Protein AF-A0A6L4AS08-F1 (afdb_monomer_lite)

Radius of gyration: 17.14 Å; chains: 1; bounding box: 38×24×62 Å

Structure (mmCIF, N/CA/C/O backbone):
data_AF-A0A6L4AS08-F1
#
_entry.id   AF-A0A6L4AS08-F1
#
loop_
_atom_site.group_PDB
_atom_site.id
_atom_site.type_symbol
_atom_site.label_atom_id
_atom_site.label_alt_id
_atom_site.label_comp_id
_atom_site.label_asym_id
_atom_site.label_entity_id
_atom_site.label_seq_id
_atom_site.pdbx_PDB_ins_code
_atom_site.Cartn_x
_atom_site.Cartn_y
_atom_site.Cartn_z
_atom_site.occupancy
_atom_site.B_iso_or_equiv
_atom_site.auth_seq_id
_atom_site.auth_comp_id
_atom_site.auth_asym_id
_atom_site.auth_atom_id
_atom_site.pdbx_PDB_model_num
ATOM 1 N N . MET A 1 1 ? -4.267 2.277 32.132 1.00 56.72 1 MET A N 1
ATOM 2 C CA . MET A 1 1 ? -4.978 2.946 31.022 1.00 56.72 1 MET A CA 1
ATOM 3 C C . MET A 1 1 ? -6.023 1.954 30.559 1.00 56.72 1 MET A C 1
ATOM 5 O O . MET A 1 1 ? -5.636 0.833 30.252 1.00 56.72 1 MET A O 1
ATOM 9 N N . GLU A 1 2 ? -7.305 2.298 30.642 1.00 62.44 2 GLU A N 1
ATOM 10 C CA . GLU A 1 2 ? -8.387 1.346 30.373 1.00 62.44 2 GLU A CA 1
ATOM 11 C C . GLU A 1 2 ? -8.346 0.876 28.904 1.00 62.44 2 GLU A C 1
ATOM 13 O O . GLU A 1 2 ? -8.101 1.698 28.013 1.00 62.44 2 GLU A O 1
ATOM 18 N N . PRO A 1 3 ? -8.608 -0.412 28.605 1.00 79.31 3 PRO A N 1
ATOM 19 C CA . PRO A 1 3 ? -8.631 -0.940 27.235 1.00 79.31 3 PRO A CA 1
ATOM 20 C C . PRO A 1 3 ? -9.537 -0.140 26.282 1.00 79.31 3 PRO A C 1
ATOM 22 O O . PRO A 1 3 ? -9.270 -0.034 25.083 1.00 79.31 3 PRO A O 1
ATOM 25 N N . PHE A 1 4 ? -10.593 0.472 26.822 1.00 80.94 4 PHE A N 1
ATOM 26 C CA . PHE A 1 4 ? -11.530 1.319 26.087 1.00 80.94 4 PHE A CA 1
ATOM 27 C C . PHE A 1 4 ? -10.892 2.609 25.551 1.00 80.94 4 PHE A C 1
ATOM 29 O O . PHE A 1 4 ? -11.116 2.959 24.390 1.00 80.94 4 PHE A O 1
ATOM 36 N N . ASP A 1 5 ? -10.035 3.270 26.335 1.00 84.38 5 ASP A N 1
ATOM 37 C CA . ASP A 1 5 ? -9.354 4.504 25.918 1.00 84.38 5 ASP A CA 1
ATOM 38 C C . ASP A 1 5 ? -8.365 4.243 24.780 1.00 84.38 5 ASP A C 1
ATOM 40 O O . ASP A 1 5 ? -8.213 5.052 23.859 1.00 84.38 5 ASP A O 1
ATOM 44 N N . GLN A 1 6 ? -7.696 3.090 24.820 1.00 83.88 6 GLN A N 1
ATOM 45 C CA . GLN A 1 6 ? -6.756 2.678 23.784 1.00 83.88 6 GLN A CA 1
ATOM 46 C C . GLN A 1 6 ? -7.481 2.344 22.475 1.00 83.88 6 GLN A C 1
ATOM 48 O O . GLN A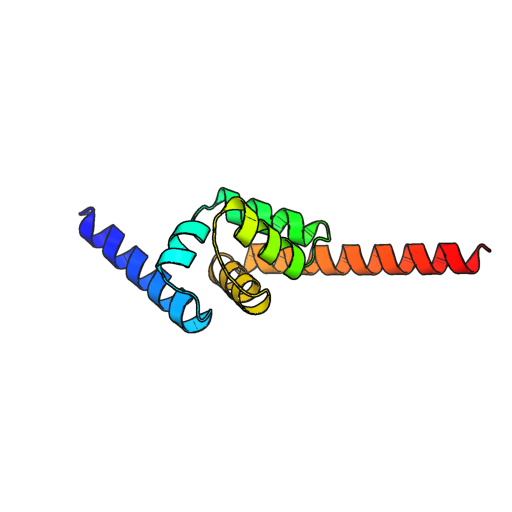 1 6 ? -7.082 2.826 21.412 1.00 83.88 6 GLN A O 1
ATOM 53 N N . ASN A 1 7 ? -8.593 1.609 22.557 1.00 85.75 7 ASN A N 1
ATOM 54 C CA . ASN A 1 7 ? -9.436 1.301 21.402 1.00 85.75 7 ASN A CA 1
ATOM 55 C C . ASN A 1 7 ? -10.032 2.567 20.769 1.00 85.75 7 ASN A C 1
ATOM 57 O O . ASN A 1 7 ? -10.091 2.680 19.543 1.00 85.75 7 ASN A O 1
ATOM 61 N N . PHE A 1 8 ? -10.433 3.550 21.580 1.00 88.75 8 PHE A N 1
ATOM 62 C CA . PHE A 1 8 ? -10.973 4.808 21.071 1.00 88.75 8 PHE A CA 1
ATOM 63 C C . PHE A 1 8 ? -9.905 5.660 20.370 1.00 88.75 8 PHE A C 1
ATOM 65 O O . PHE A 1 8 ? -10.140 6.156 19.266 1.00 88.75 8 PHE A O 1
ATOM 72 N N . LYS A 1 9 ? -8.702 5.777 20.950 1.00 88.38 9 LYS A N 1
ATOM 73 C CA . LYS A 1 9 ? -7.563 6.452 20.298 1.00 88.38 9 LYS A CA 1
ATOM 74 C C . LYS A 1 9 ? -7.204 5.797 18.969 1.00 88.38 9 LYS A C 1
ATOM 76 O O . LYS A 1 9 ? -6.995 6.492 17.976 1.00 88.38 9 LYS A O 1
ATOM 81 N N . GLU A 1 10 ? -7.180 4.471 18.931 1.00 86.31 10 GLU A N 1
ATOM 82 C CA . GLU A 1 10 ? -6.925 3.730 17.702 1.00 86.31 10 GLU A CA 1
ATOM 83 C C . GLU A 1 10 ? -8.005 3.988 16.642 1.00 86.31 10 GLU A C 1
ATOM 85 O O . GLU A 1 10 ? -7.689 4.273 15.485 1.00 86.31 10 GLU A O 1
ATOM 90 N N . TYR A 1 11 ? -9.279 3.963 17.036 1.00 89.81 11 TYR A N 1
ATOM 91 C CA . TYR A 1 11 ? -10.386 4.301 16.148 1.00 89.81 11 TYR A CA 1
ATOM 92 C C . TYR A 1 11 ? -10.242 5.708 15.554 1.00 89.81 11 TYR A C 1
ATOM 94 O O . TYR A 1 11 ? -10.454 5.879 14.354 1.00 89.81 11 TYR A O 1
ATOM 102 N N . LEU A 1 12 ? -9.842 6.710 16.343 1.00 91.25 12 LEU A N 1
ATOM 103 C CA . LEU A 1 12 ? -9.633 8.073 15.842 1.00 91.25 12 LEU A CA 1
ATOM 104 C C . LEU A 1 12 ? -8.531 8.136 14.772 1.00 91.25 12 LEU A C 1
ATOM 106 O O . LEU A 1 12 ? -8.702 8.817 13.757 1.00 91.25 12 LEU A O 1
ATOM 110 N N . ILE A 1 13 ? -7.441 7.384 14.951 1.00 89.38 13 ILE A N 1
ATOM 111 C CA . ILE A 1 13 ? -6.372 7.268 13.949 1.00 89.38 13 ILE A CA 1
ATOM 112 C C . ILE A 1 13 ? -6.919 6.628 12.667 1.00 89.38 13 ILE A C 1
ATOM 114 O O . ILE A 1 13 ? -6.790 7.201 11.581 1.00 89.38 13 ILE A O 1
ATOM 118 N N . LEU A 1 14 ? -7.596 5.481 12.784 1.00 89.69 14 LEU A N 1
ATOM 119 C CA . LEU A 1 14 ? -8.176 4.776 11.638 1.00 89.69 14 LEU A CA 1
ATOM 120 C C . LEU A 1 14 ? -9.233 5.621 10.916 1.00 89.69 14 LEU A C 1
ATOM 122 O O . LEU A 1 14 ? -9.284 5.621 9.689 1.00 89.69 14 LEU A O 1
ATOM 126 N N . LYS A 1 15 ? -10.036 6.399 11.646 1.00 92.00 15 LYS A N 1
ATOM 127 C CA . LYS A 1 15 ? -11.032 7.325 11.092 1.00 92.00 15 LYS A CA 1
ATOM 128 C C . LYS A 1 15 ? -10.383 8.430 10.254 1.00 92.00 15 LYS A C 1
ATOM 130 O O . LYS A 1 15 ? -10.883 8.756 9.176 1.00 92.00 15 LYS A O 1
ATOM 135 N N . ASN A 1 16 ? -9.264 8.989 10.711 1.00 90.81 16 ASN A N 1
ATOM 136 C CA . ASN A 1 16 ? -8.521 10.004 9.959 1.00 90.81 16 ASN A CA 1
ATOM 137 C C . ASN A 1 16 ? -7.908 9.428 8.675 1.00 90.81 16 ASN A C 1
ATOM 139 O O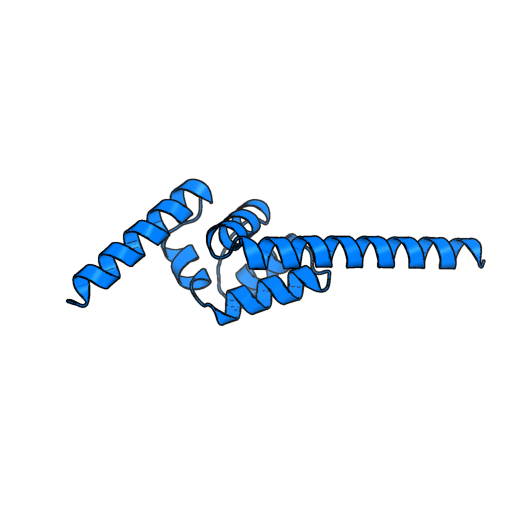 . ASN A 1 16 ? -8.020 10.026 7.598 1.00 90.81 16 ASN A O 1
ATOM 143 N N . ILE A 1 17 ? -7.319 8.232 8.758 1.00 89.06 17 ILE A N 1
ATOM 144 C CA . ILE A 1 17 ? -6.781 7.536 7.585 1.00 89.06 17 ILE A CA 1
ATOM 145 C C . ILE A 1 17 ? -7.917 7.190 6.617 1.00 89.06 17 ILE A C 1
ATOM 147 O O . ILE A 1 17 ? -7.803 7.476 5.431 1.00 89.06 17 ILE A O 1
ATOM 151 N N . SER A 1 18 ? -9.046 6.685 7.117 1.00 92.12 18 SER A N 1
ATOM 152 C CA . SER A 1 18 ? -10.224 6.325 6.320 1.00 92.12 18 SER A CA 1
ATOM 153 C C . SER A 1 18 ? -10.717 7.492 5.467 1.00 92.12 18 SER A C 1
ATOM 155 O O . SER A 1 18 ? -10.889 7.343 4.256 1.00 92.12 18 SER A O 1
ATOM 157 N N . ARG A 1 19 ? -10.848 8.684 6.063 1.00 91.19 19 ARG A N 1
ATOM 158 C CA . ARG A 1 19 ? -11.267 9.906 5.357 1.00 91.19 19 ARG A CA 1
ATOM 159 C C . ARG A 1 19 ? -10.275 10.333 4.277 1.00 91.19 19 ARG A C 1
ATOM 161 O O . ARG A 1 19 ? -10.680 10.683 3.173 1.00 91.19 19 ARG A O 1
ATOM 168 N N . SER A 1 20 ? -8.979 10.302 4.584 1.00 88.75 20 SER A N 1
ATOM 169 C CA . SER A 1 20 ? -7.941 10.771 3.655 1.00 88.75 20 SER A CA 1
ATOM 170 C C . SER A 1 20 ? -7.669 9.786 2.510 1.00 88.75 20 SER A C 1
ATOM 172 O O . SER A 1 20 ? -7.502 10.190 1.353 1.00 88.75 20 SER A O 1
ATOM 174 N N . ALA A 1 21 ? -7.660 8.490 2.821 1.00 88.94 21 ALA A N 1
ATOM 175 C CA . ALA A 1 21 ? -7.447 7.412 1.872 1.00 88.94 21 ALA A CA 1
ATOM 176 C C . ALA A 1 21 ? -8.718 7.056 1.093 1.00 88.94 21 ALA A C 1
ATOM 178 O O . ALA A 1 21 ? -8.593 6.466 0.030 1.00 88.94 21 ALA A O 1
ATOM 179 N N . LYS A 1 22 ? -9.911 7.456 1.562 1.00 91.06 22 LYS A N 1
ATOM 180 C CA . LYS A 1 22 ? -11.218 7.001 1.051 1.00 91.06 22 LYS A CA 1
ATOM 181 C C . LYS A 1 22 ? -11.340 5.472 1.101 1.00 91.06 22 LYS A C 1
ATOM 183 O O . LYS A 1 22 ? -11.701 4.845 0.113 1.00 91.06 22 LYS A O 1
ATOM 188 N N . VAL A 1 23 ? -10.983 4.886 2.242 1.00 91.25 23 VAL A N 1
ATOM 189 C CA . VAL A 1 23 ? -10.991 3.434 2.497 1.00 91.25 23 VAL A CA 1
ATOM 190 C C . VAL A 1 23 ? -11.792 3.162 3.767 1.00 91.25 23 VAL A C 1
ATOM 192 O O . VAL A 1 23 ? -11.751 3.967 4.698 1.00 91.25 23 VAL A O 1
ATOM 195 N N . SER A 1 24 ? -12.533 2.054 3.827 1.00 91.19 24 SER A N 1
ATOM 196 C CA . SER A 1 24 ? -13.326 1.710 5.014 1.00 91.19 24 SER A CA 1
ATOM 197 C C . SER A 1 24 ? -12.433 1.433 6.235 1.00 91.19 24 SER A C 1
ATOM 199 O O . SER A 1 24 ? -11.309 0.945 6.105 1.00 91.19 24 SER A O 1
ATOM 201 N N . ILE A 1 25 ? -12.930 1.701 7.447 1.00 90.00 25 ILE A N 1
ATOM 202 C CA . ILE A 1 25 ? -12.195 1.365 8.680 1.00 90.00 25 ILE A CA 1
ATOM 203 C C . ILE A 1 25 ? -11.976 -0.153 8.784 1.00 90.00 25 ILE A C 1
ATOM 205 O O . ILE A 1 25 ? -10.904 -0.580 9.202 1.00 90.00 25 ILE A O 1
ATOM 209 N N . SER A 1 26 ? -12.941 -0.970 8.351 1.00 87.94 26 SER A N 1
ATOM 210 C CA . SER A 1 26 ? -12.819 -2.434 8.321 1.00 87.94 26 SER A CA 1
ATOM 211 C C . SER A 1 26 ? -11.640 -2.895 7.462 1.00 87.94 26 SER A C 1
ATOM 213 O O . SER A 1 26 ? -10.840 -3.721 7.896 1.00 87.94 26 SER A O 1
ATOM 215 N N . THR A 1 27 ? -11.470 -2.293 6.285 1.00 88.81 27 THR A N 1
ATOM 216 C CA . THR A 1 27 ? -10.322 -2.532 5.406 1.00 88.81 27 THR A CA 1
ATOM 217 C C . THR A 1 27 ? -9.011 -2.099 6.063 1.00 88.81 27 THR A C 1
ATOM 219 O O . THR A 1 27 ? -8.031 -2.842 6.054 1.00 88.81 27 THR A O 1
ATOM 222 N N . LEU A 1 28 ? -8.988 -0.923 6.699 1.00 89.38 28 LEU A N 1
ATOM 223 C CA . LEU A 1 28 ? -7.800 -0.443 7.409 1.00 89.38 28 LEU A CA 1
ATOM 224 C C . LEU A 1 28 ? -7.420 -1.328 8.594 1.00 89.38 28 LEU A C 1
ATOM 226 O O . LEU A 1 28 ? -6.238 -1.436 8.888 1.00 89.38 28 LEU A O 1
ATOM 230 N N . ARG A 1 29 ? -8.384 -1.981 9.255 1.00 88.19 29 ARG A N 1
ATOM 231 C CA . ARG A 1 29 ? -8.098 -2.966 10.310 1.00 88.19 29 ARG A CA 1
ATOM 232 C C . ARG A 1 29 ? -7.382 -4.194 9.755 1.00 88.19 29 ARG A C 1
ATOM 234 O O . ARG A 1 29 ? -6.450 -4.659 10.399 1.00 88.19 29 ARG A O 1
ATOM 241 N N . ARG A 1 30 ? -7.751 -4.673 8.561 1.00 85.88 30 ARG A N 1
ATOM 242 C CA . ARG A 1 30 ? -7.024 -5.761 7.879 1.00 85.88 30 ARG A CA 1
ATOM 243 C C . ARG A 1 30 ? -5.613 -5.319 7.467 1.00 85.88 30 ARG A C 1
ATOM 245 O O . ARG A 1 30 ? -4.650 -6.039 7.692 1.00 85.88 30 ARG A O 1
ATOM 252 N N . LEU A 1 31 ? -5.465 -4.082 6.987 1.00 85.88 31 LEU A N 1
ATOM 253 C CA . LEU A 1 31 ? -4.167 -3.474 6.644 1.00 85.88 31 LEU A CA 1
ATOM 254 C C . LEU A 1 31 ? -3.397 -2.900 7.859 1.00 85.88 31 LEU A C 1
ATOM 256 O O . LEU A 1 31 ? -2.315 -2.322 7.703 1.00 85.88 31 LEU A O 1
ATOM 260 N N . LYS A 1 32 ? -3.927 -3.044 9.084 1.00 81.81 32 LYS A N 1
ATOM 261 C CA . LYS A 1 32 ? -3.281 -2.597 10.332 1.00 81.81 32 LYS A CA 1
ATOM 262 C C . LYS A 1 32 ? -2.142 -3.532 10.737 1.00 81.81 32 LYS A C 1
ATOM 264 O O . LYS A 1 32 ? -1.271 -3.124 11.512 1.00 81.81 32 LYS A O 1
ATOM 269 N N . ASP A 1 33 ? -2.086 -4.735 10.187 1.00 87.19 33 ASP A N 1
ATOM 270 C CA . ASP A 1 33 ? -0.973 -5.633 10.444 1.00 87.19 33 ASP A CA 1
ATOM 271 C C . ASP A 1 33 ? 0.364 -4.996 10.008 1.00 87.19 33 ASP A C 1
ATOM 273 O O . ASP A 1 33 ? 0.538 -4.543 8.872 1.00 87.19 33 ASP A O 1
ATOM 277 N N . ARG A 1 34 ? 1.301 -4.886 10.959 1.00 88.00 34 ARG A N 1
ATOM 278 C CA . ARG A 1 34 ? 2.603 -4.244 10.728 1.00 88.00 34 ARG A CA 1
ATOM 279 C C . ARG A 1 34 ? 3.479 -5.083 9.799 1.00 88.00 34 ARG A C 1
ATOM 281 O O . ARG A 1 34 ? 4.199 -4.497 8.993 1.00 88.00 34 ARG A O 1
ATOM 288 N N . GLN A 1 35 ? 3.425 -6.409 9.908 1.00 90.25 35 GLN A N 1
ATOM 289 C CA . GLN A 1 35 ? 4.211 -7.318 9.076 1.00 90.25 35 GLN A CA 1
ATOM 290 C C . GLN A 1 35 ? 3.710 -7.290 7.634 1.00 90.25 35 GLN A C 1
ATOM 292 O O . GLN A 1 35 ? 4.520 -7.148 6.723 1.00 90.25 35 GLN A O 1
ATOM 297 N N . LEU A 1 36 ? 2.390 -7.302 7.426 1.00 91.88 36 LEU A N 1
ATOM 298 C CA . LEU A 1 36 ? 1.792 -7.159 6.100 1.00 91.88 36 LEU A CA 1
ATOM 299 C C . LEU A 1 36 ? 2.223 -5.847 5.440 1.00 91.88 36 LEU A C 1
ATOM 301 O O . LEU A 1 36 ? 2.694 -5.857 4.307 1.00 91.88 36 LEU A O 1
ATOM 305 N N . ARG A 1 37 ? 2.126 -4.708 6.141 1.00 92.00 37 ARG A N 1
ATOM 306 C CA . ARG A 1 37 ? 2.569 -3.425 5.567 1.00 92.00 37 ARG A CA 1
ATOM 307 C C . ARG A 1 37 ? 4.056 -3.410 5.240 1.00 92.00 37 ARG A C 1
ATOM 309 O O . ARG A 1 37 ? 4.423 -2.926 4.174 1.00 92.00 37 ARG A O 1
ATOM 316 N N . ALA A 1 38 ? 4.898 -3.930 6.131 1.00 93.12 38 ALA A N 1
ATOM 317 C CA . ALA A 1 38 ? 6.332 -4.029 5.880 1.00 93.12 38 ALA A CA 1
ATOM 318 C C . ALA A 1 38 ? 6.624 -4.901 4.649 1.00 93.12 38 ALA A C 1
ATOM 320 O O . ALA A 1 38 ? 7.452 -4.534 3.820 1.00 93.12 38 ALA A O 1
ATOM 321 N N . HIS A 1 39 ? 5.892 -6.004 4.488 1.00 95.25 39 HIS A N 1
ATOM 322 C CA . HIS A 1 39 ? 5.995 -6.875 3.325 1.00 95.25 39 HIS A CA 1
ATOM 323 C C . HIS A 1 39 ? 5.573 -6.167 2.030 1.00 95.25 39 HIS A C 1
ATOM 325 O O . HIS A 1 39 ? 6.325 -6.179 1.061 1.00 95.25 39 HIS A O 1
ATOM 331 N N . LEU A 1 40 ? 4.431 -5.470 2.024 1.00 95.50 40 LEU A N 1
ATOM 332 C CA . LEU A 1 40 ? 3.974 -4.688 0.867 1.00 95.50 40 LEU A CA 1
ATOM 333 C C . LEU A 1 40 ? 4.976 -3.590 0.482 1.00 95.50 40 LEU A C 1
ATOM 335 O O . LEU A 1 40 ? 5.229 -3.371 -0.700 1.00 95.50 40 LEU A O 1
ATOM 339 N N . LEU A 1 41 ? 5.572 -2.915 1.468 1.00 95.94 41 LEU A N 1
ATOM 340 C CA . LEU A 1 41 ? 6.616 -1.914 1.237 1.00 95.94 41 LEU A CA 1
ATOM 341 C C . LEU A 1 41 ? 7.888 -2.537 0.656 1.00 95.94 41 LEU A C 1
ATOM 343 O O . LEU A 1 41 ? 8.459 -1.973 -0.274 1.00 95.94 41 LEU A O 1
ATOM 347 N N . ALA A 1 42 ? 8.308 -3.699 1.159 1.00 96.00 42 ALA A N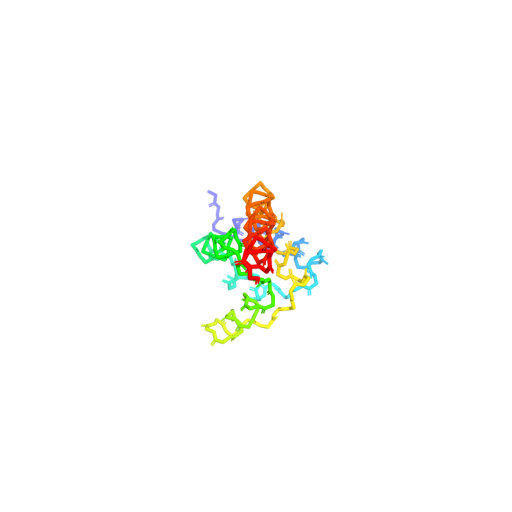 1
ATOM 348 C CA . ALA A 1 42 ? 9.459 -4.423 0.631 1.00 96.00 42 ALA A CA 1
ATOM 349 C C . ALA A 1 42 ? 9.231 -4.876 -0.819 1.00 96.00 42 ALA A C 1
ATOM 351 O O . ALA A 1 42 ? 10.089 -4.639 -1.667 1.00 96.00 42 ALA A O 1
ATOM 352 N N . LEU A 1 43 ? 8.060 -5.449 -1.124 1.00 96.56 43 LEU A N 1
ATOM 353 C CA . LEU A 1 43 ? 7.679 -5.836 -2.486 1.00 96.56 43 LEU A CA 1
ATOM 354 C C . LEU A 1 43 ? 7.610 -4.631 -3.428 1.00 96.56 43 LEU A C 1
ATOM 356 O O . LEU A 1 43 ? 8.027 -4.717 -4.584 1.00 96.56 43 LEU A O 1
ATOM 360 N N . HIS A 1 44 ? 7.096 -3.495 -2.948 1.00 97.19 44 HIS A N 1
ATOM 361 C CA . HIS A 1 44 ? 7.104 -2.275 -3.744 1.00 97.19 44 HIS A CA 1
ATOM 362 C C . HIS A 1 44 ? 8.538 -1.813 -4.014 1.00 97.19 44 HIS A C 1
ATOM 364 O O . HIS A 1 44 ? 8.902 -1.582 -5.162 1.00 97.19 44 HIS A O 1
ATOM 370 N N . GLY A 1 45 ? 9.376 -1.745 -2.979 1.00 95.06 45 GLY A N 1
ATOM 371 C CA . GLY A 1 45 ? 10.779 -1.352 -3.102 1.00 95.06 45 GLY A CA 1
ATOM 372 C C . GLY A 1 45 ? 11.599 -2.262 -4.020 1.00 95.06 45 GLY A C 1
ATOM 373 O O . GLY A 1 45 ? 12.515 -1.774 -4.678 1.00 95.06 45 GLY A O 1
ATOM 374 N N . SER A 1 46 ? 11.244 -3.546 -4.127 1.00 94.56 46 SER A N 1
ATOM 375 C CA . SER A 1 46 ? 11.898 -4.512 -5.018 1.00 94.56 46 SER A CA 1
ATOM 376 C C . SER A 1 46 ? 11.416 -4.467 -6.471 1.00 94.56 46 SER A C 1
ATOM 378 O O . SER A 1 46 ? 11.916 -5.224 -7.299 1.00 94.56 46 SER A O 1
ATOM 380 N N . GLY A 1 47 ? 10.476 -3.579 -6.811 1.00 94.06 47 GLY A N 1
ATOM 381 C CA . GLY A 1 47 ? 10.043 -3.377 -8.194 1.00 94.06 47 GLY A CA 1
ATOM 382 C C . GLY A 1 47 ? 8.609 -3.789 -8.506 1.00 94.06 47 GLY A C 1
ATOM 383 O O . GLY A 1 47 ? 8.200 -3.631 -9.659 1.00 94.06 47 GLY A O 1
ATOM 384 N N . SER A 1 48 ? 7.831 -4.254 -7.527 1.00 96.31 48 SER A N 1
ATOM 385 C CA . SER A 1 48 ? 6.426 -4.622 -7.752 1.00 96.31 48 SER A CA 1
ATOM 386 C C . SER A 1 48 ? 5.549 -3.360 -7.825 1.00 96.31 48 SER A C 1
ATOM 388 O O . SER A 1 48 ? 5.597 -2.512 -6.922 1.00 96.31 48 SER A O 1
ATOM 390 N N . PRO A 1 49 ? 4.753 -3.158 -8.891 1.00 96.12 49 PRO A N 1
ATOM 391 C CA . PRO A 1 49 ? 3.860 -2.011 -8.997 1.00 96.12 49 PRO A CA 1
ATOM 392 C C . PRO A 1 49 ? 2.694 -2.113 -8.006 1.00 96.12 49 PRO A C 1
ATOM 394 O O . PRO A 1 49 ? 2.243 -3.193 -7.643 1.00 96.12 49 PRO A O 1
ATOM 397 N N . LEU A 1 50 ? 2.136 -0.963 -7.619 1.00 96.62 50 LEU A N 1
ATOM 398 C CA . LEU A 1 50 ? 0.990 -0.916 -6.703 1.00 96.62 50 LEU A CA 1
ATOM 399 C C . LEU A 1 50 ? -0.258 -1.645 -7.233 1.00 96.62 50 LEU A C 1
ATOM 401 O O . LEU A 1 50 ? -1.079 -2.053 -6.425 1.00 96.62 50 LEU A O 1
ATOM 405 N N . SER A 1 51 ? -0.416 -1.790 -8.555 1.00 96.75 51 SER A N 1
ATOM 406 C CA . SER A 1 51 ? -1.502 -2.576 -9.161 1.00 96.75 51 SER A CA 1
ATOM 407 C C . SER A 1 51 ? -1.434 -4.043 -8.758 1.00 96.75 51 SER A C 1
ATOM 409 O O . SER A 1 51 ? -2.411 -4.576 -8.250 1.00 96.75 51 SER A O 1
ATOM 411 N N . GLU A 1 52 ? -0.255 -4.647 -8.874 1.00 96.88 52 GLU A N 1
ATOM 412 C CA . GLU A 1 52 ? -0.019 -6.038 -8.490 1.00 96.88 52 GLU A CA 1
ATOM 413 C C . GLU A 1 52 ? -0.181 -6.230 -6.979 1.00 96.88 52 GLU A C 1
ATOM 415 O O . GLU A 1 52 ? -0.787 -7.195 -6.526 1.00 96.88 52 GLU A O 1
ATOM 420 N N . LEU A 1 53 ? 0.273 -5.260 -6.178 1.00 96.62 53 LEU A N 1
ATOM 421 C CA . LEU A 1 53 ? 0.072 -5.300 -4.728 1.00 96.62 53 LEU A CA 1
ATOM 422 C C . LEU A 1 53 ? -1.406 -5.190 -4.336 1.00 96.62 53 LEU A C 1
ATOM 424 O O . LEU A 1 53 ? -1.824 -5.848 -3.386 1.00 96.62 53 LEU A O 1
ATOM 428 N N . SER A 1 54 ? -2.187 -4.376 -5.053 1.00 95.75 54 SER A N 1
ATOM 429 C CA . SER A 1 54 ? -3.642 -4.273 -4.890 1.00 95.75 54 SER A CA 1
ATOM 430 C C . SER A 1 54 ? -4.356 -5.581 -5.248 1.00 95.75 54 SER A C 1
ATOM 432 O O . SER A 1 54 ? -5.253 -6.004 -4.525 1.00 95.75 54 SER A O 1
ATOM 434 N N . GLU A 1 55 ? -3.939 -6.249 -6.321 1.00 96.12 55 GLU A N 1
ATOM 435 C CA . GLU A 1 55 ? -4.474 -7.558 -6.714 1.00 96.12 55 GLU A CA 1
ATOM 436 C C . GLU A 1 55 ? -4.113 -8.645 -5.692 1.00 96.12 55 GLU A C 1
ATOM 438 O O . GLU A 1 55 ? -4.972 -9.422 -5.280 1.00 96.12 55 GLU A O 1
ATOM 443 N N . TYR A 1 56 ? -2.869 -8.647 -5.206 1.00 94.69 56 TYR A N 1
ATOM 444 C CA . TYR A 1 56 ? -2.398 -9.556 -4.162 1.00 94.69 56 TYR A CA 1
ATOM 445 C C . TYR A 1 56 ? -3.234 -9.435 -2.879 1.00 94.69 56 TYR A C 1
ATOM 447 O O . TYR A 1 56 ? -3.731 -10.431 -2.353 1.00 94.69 56 TYR A O 1
ATOM 455 N N . ILE A 1 57 ? -3.449 -8.218 -2.372 1.00 93.94 57 ILE A N 1
ATOM 456 C CA . ILE A 1 57 ? -4.250 -8.043 -1.150 1.00 93.94 57 ILE A CA 1
ATOM 457 C C . ILE A 1 57 ? -5.730 -8.373 -1.351 1.00 93.94 57 ILE A C 1
ATOM 459 O O . ILE A 1 57 ? -6.355 -8.894 -0.424 1.00 93.94 57 ILE A O 1
ATOM 463 N N . ALA A 1 58 ? -6.280 -8.140 -2.543 1.00 93.50 58 ALA A N 1
ATOM 464 C CA . ALA A 1 58 ? -7.630 -8.579 -2.871 1.00 93.50 58 ALA A CA 1
ATOM 465 C C . ALA A 1 58 ? -7.730 -10.113 -2.845 1.00 93.50 58 ALA A C 1
ATOM 467 O O . ALA A 1 58 ? -8.630 -10.653 -2.206 1.00 93.50 58 ALA A O 1
ATOM 468 N N . ALA A 1 59 ? -6.768 -10.814 -3.453 1.00 93.12 59 ALA A N 1
ATOM 469 C CA . ALA A 1 59 ? -6.770 -12.271 -3.560 1.00 93.12 59 ALA A CA 1
ATOM 470 C C . ALA A 1 59 ? -6.557 -12.994 -2.218 1.00 93.12 59 ALA A C 1
ATOM 472 O O . ALA A 1 59 ? -7.223 -13.991 -1.947 1.00 93.12 59 ALA A O 1
ATOM 473 N N . PHE A 1 60 ? -5.641 -12.510 -1.374 1.00 91.44 60 PHE A N 1
ATOM 474 C CA . PHE A 1 60 ? -5.224 -13.233 -0.162 1.00 91.44 60 PHE A CA 1
ATOM 475 C C . PHE A 1 60 ? -5.835 -12.703 1.137 1.00 91.44 60 PHE A C 1
ATOM 477 O O . PHE A 1 60 ? -5.869 -13.421 2.135 1.00 91.44 60 PHE A O 1
ATOM 484 N N . TYR A 1 61 ? -6.315 -11.458 1.145 1.00 89.12 61 TYR A N 1
ATOM 485 C CA . TYR A 1 61 ? -6.829 -10.805 2.352 1.00 89.12 61 TYR A CA 1
ATOM 486 C C . TYR A 1 61 ? -8.266 -10.304 2.191 1.00 89.12 61 TYR A C 1
ATOM 488 O O . TYR A 1 61 ? -8.801 -9.705 3.133 1.00 89.12 61 TYR A O 1
ATOM 496 N N . ASP A 1 62 ? -8.895 -10.548 1.032 1.00 87.50 62 ASP A N 1
ATOM 497 C CA . ASP A 1 62 ? -10.263 -10.118 0.717 1.00 87.50 62 ASP A CA 1
ATOM 498 C C . ASP A 1 62 ? -10.426 -8.600 0.970 1.00 87.50 62 ASP A C 1
ATOM 500 O O . ASP A 1 62 ? -11.368 -8.101 1.585 1.00 87.50 62 ASP A O 1
ATOM 504 N N . VAL A 1 63 ? -9.392 -7.847 0.586 1.00 90.50 63 VAL A N 1
ATOM 505 C CA . VAL A 1 63 ? -9.312 -6.396 0.742 1.00 90.50 63 VAL A CA 1
ATOM 506 C C . VAL A 1 63 ? -9.340 -5.753 -0.633 1.00 90.50 63 VAL A C 1
ATOM 508 O O . VAL A 1 63 ? -8.335 -5.737 -1.337 1.00 90.50 63 VAL A O 1
ATOM 511 N N . ASP A 1 64 ? -10.476 -5.153 -0.978 1.00 90.31 64 ASP A N 1
ATOM 512 C CA . ASP A 1 64 ? -10.591 -4.352 -2.192 1.00 90.31 64 ASP A CA 1
ATOM 513 C C . ASP A 1 64 ? -10.099 -2.916 -1.944 1.00 90.31 64 ASP A C 1
ATOM 515 O O . ASP A 1 64 ? -10.741 -2.112 -1.254 1.00 90.31 64 ASP A O 1
ATOM 519 N N . VAL A 1 65 ? -8.909 -2.605 -2.466 1.00 93.94 65 VAL A N 1
ATOM 520 C CA . VAL A 1 65 ? -8.371 -1.242 -2.527 1.00 93.94 65 VAL A CA 1
ATOM 521 C C . VAL A 1 65 ? -7.687 -0.989 -3.860 1.00 93.94 65 VAL A C 1
ATOM 523 O O . VAL A 1 65 ? -6.829 -1.740 -4.321 1.00 93.94 65 VAL A O 1
ATOM 526 N N . THR A 1 66 ? -7.990 0.163 -4.440 1.00 95.50 66 THR A N 1
ATOM 527 C CA . THR A 1 66 ? -7.326 0.640 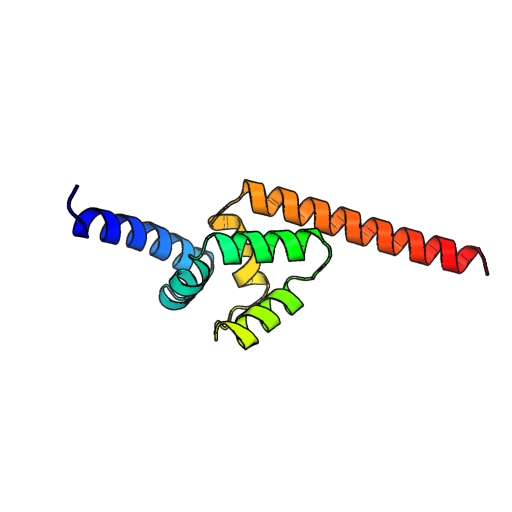-5.651 1.00 95.50 66 THR A CA 1
ATOM 528 C C . THR A 1 66 ? -5.864 1.025 -5.371 1.00 95.50 66 THR A C 1
ATOM 530 O O . THR A 1 66 ? -5.534 1.443 -4.254 1.00 95.50 66 THR A O 1
ATOM 533 N N . PRO A 1 67 ? -4.976 1.012 -6.380 1.00 96.06 67 PRO A N 1
ATOM 534 C CA . PRO A 1 67 ? -3.575 1.407 -6.199 1.00 96.06 67 PRO A CA 1
ATOM 535 C C . PRO A 1 67 ? -3.385 2.819 -5.603 1.00 96.06 67 PRO A C 1
ATOM 537 O O . PRO A 1 67 ? -2.539 2.994 -4.719 1.00 96.06 67 PRO A O 1
ATOM 540 N N . PRO A 1 68 ? -4.181 3.847 -5.986 1.00 95.81 68 PRO A N 1
ATOM 541 C CA . PRO A 1 68 ? -4.125 5.158 -5.339 1.00 95.81 68 PRO A CA 1
ATOM 542 C C . PRO A 1 68 ? -4.542 5.135 -3.863 1.00 95.81 68 PRO A C 1
ATOM 544 O O . PRO A 1 68 ? -3.983 5.887 -3.062 1.00 95.81 68 PRO A O 1
ATOM 547 N N . GLN A 1 69 ? -5.520 4.302 -3.495 1.00 94.94 69 GLN A N 1
ATOM 548 C CA . GLN A 1 69 ? -5.927 4.115 -2.101 1.00 94.94 69 GLN A CA 1
ATOM 549 C C . GLN A 1 69 ? -4.817 3.421 -1.310 1.00 94.94 69 GLN A C 1
ATOM 551 O O . GLN A 1 69 ? -4.424 3.935 -0.263 1.00 94.94 69 GLN A O 1
ATOM 556 N N . LEU A 1 70 ? -4.251 2.331 -1.836 1.00 95.12 70 LEU A N 1
ATOM 557 C CA . LEU A 1 70 ? -3.154 1.594 -1.208 1.00 95.12 70 LEU A CA 1
ATOM 558 C C . LEU A 1 70 ? -1.942 2.497 -0.947 1.00 95.12 70 LEU A C 1
ATOM 560 O O . LEU A 1 70 ? -1.443 2.546 0.177 1.00 95.12 70 LEU A O 1
ATOM 564 N N . ARG A 1 71 ? -1.538 3.304 -1.937 1.00 95.31 71 ARG A N 1
ATOM 565 C CA . ARG A 1 71 ? -0.490 4.324 -1.768 1.00 95.31 71 ARG A CA 1
ATOM 566 C C . ARG A 1 71 ? -0.771 5.242 -0.584 1.00 95.31 71 ARG A C 1
ATOM 568 O O . ARG A 1 71 ? 0.107 5.469 0.243 1.00 95.31 71 ARG A O 1
ATOM 575 N N . LYS A 1 72 ? -1.983 5.804 -0.515 1.00 94.31 72 LYS A N 1
ATOM 576 C CA . LYS A 1 72 ? -2.363 6.725 0.564 1.00 94.31 72 LYS A CA 1
ATOM 577 C C . LYS A 1 72 ? -2.341 6.031 1.918 1.00 94.31 72 LYS A C 1
ATOM 579 O O . LYS A 1 72 ? -1.889 6.642 2.879 1.00 94.31 72 LYS A O 1
ATOM 584 N N . VAL A 1 73 ? -2.809 4.785 1.997 1.00 92.62 73 VAL A N 1
ATOM 585 C CA . VAL A 1 73 ? -2.762 4.000 3.235 1.00 92.62 73 VAL A CA 1
ATOM 586 C C . VAL A 1 73 ? -1.316 3.830 3.687 1.00 92.62 73 VAL A C 1
ATOM 588 O O . VAL A 1 73 ? -0.990 4.291 4.776 1.00 92.62 73 VAL A O 1
ATOM 591 N N . LEU A 1 74 ? -0.440 3.283 2.838 1.00 93.19 74 LEU A N 1
ATOM 592 C CA . LEU A 1 74 ? 0.969 3.051 3.176 1.00 93.19 74 LEU A CA 1
ATOM 593 C C . LEU A 1 74 ? 1.677 4.350 3.590 1.00 93.19 74 LEU A C 1
ATOM 595 O O . LEU A 1 74 ? 2.293 4.404 4.653 1.00 93.19 74 LEU A O 1
ATOM 599 N N . GLN A 1 75 ? 1.485 5.427 2.822 1.00 92.94 75 GLN A N 1
ATOM 600 C CA . GLN A 1 75 ? 2.055 6.744 3.110 1.00 92.94 75 GLN A CA 1
ATOM 601 C C . GLN A 1 75 ? 1.580 7.332 4.448 1.00 92.94 75 GLN A C 1
ATOM 603 O O . GLN A 1 75 ? 2.341 8.030 5.113 1.00 92.94 75 GLN A O 1
ATOM 608 N N . ARG A 1 76 ? 0.316 7.118 4.834 1.00 90.44 76 ARG A N 1
ATOM 609 C CA . ARG A 1 76 ? -0.251 7.669 6.078 1.00 90.44 76 ARG A CA 1
ATOM 610 C C . ARG A 1 76 ? 0.039 6.810 7.296 1.00 90.44 76 ARG A C 1
ATOM 612 O O . ARG A 1 76 ? 0.009 7.332 8.405 1.00 90.44 76 ARG A O 1
ATOM 619 N N . THR A 1 77 ? 0.295 5.522 7.099 1.00 86.94 77 THR A N 1
ATOM 620 C CA . THR A 1 77 ? 0.685 4.624 8.186 1.00 86.94 77 THR A CA 1
ATOM 621 C C . THR A 1 77 ? 2.159 4.742 8.536 1.00 86.94 77 THR A C 1
ATOM 623 O O . THR A 1 77 ? 2.493 4.650 9.712 1.00 86.94 77 THR A O 1
ATOM 626 N N . ASP A 1 78 ? 3.024 4.936 7.538 1.00 88.88 78 ASP A N 1
ATOM 627 C CA . ASP A 1 78 ? 4.464 5.094 7.731 1.00 88.88 78 ASP A CA 1
ATOM 628 C C . ASP A 1 78 ? 5.055 5.875 6.550 1.00 88.88 78 ASP A C 1
ATOM 630 O O . ASP A 1 78 ? 5.338 5.335 5.477 1.00 88.88 78 ASP A O 1
ATOM 634 N N . GLN A 1 79 ? 5.173 7.189 6.732 1.00 92.44 79 GLN A N 1
ATOM 635 C CA . GLN A 1 79 ? 5.590 8.091 5.663 1.00 92.44 79 GLN A CA 1
ATOM 636 C C . GLN A 1 79 ? 7.051 7.874 5.257 1.00 92.44 79 GLN A C 1
ATOM 638 O O . GLN A 1 79 ? 7.378 8.008 4.075 1.00 92.44 79 GLN A O 1
ATOM 643 N N . GLU A 1 80 ? 7.920 7.566 6.217 1.00 94.44 80 GLU A N 1
ATOM 644 C CA . GLU A 1 80 ? 9.349 7.390 5.977 1.00 94.44 80 GLU A CA 1
ATOM 645 C C . GLU A 1 80 ? 9.615 6.063 5.268 1.00 94.44 80 GLU A C 1
ATOM 647 O O . GLU A 1 80 ? 10.260 6.047 4.217 1.00 94.44 80 GLU A O 1
ATOM 652 N N . ALA A 1 81 ? 9.021 4.969 5.754 1.00 94.00 81 ALA A N 1
ATOM 653 C CA . ALA A 1 81 ? 9.156 3.670 5.106 1.00 94.00 81 ALA A CA 1
ATOM 654 C C . ALA A 1 81 ? 8.554 3.673 3.690 1.00 94.00 81 ALA A C 1
ATOM 656 O O . ALA A 1 81 ? 9.152 3.123 2.763 1.00 94.00 81 ALA A O 1
ATOM 657 N N . TRP A 1 82 ? 7.416 4.352 3.488 1.00 95.62 82 TRP A N 1
ATOM 658 C CA . TRP A 1 82 ? 6.858 4.566 2.150 1.00 95.62 82 TRP A CA 1
ATOM 659 C C . TRP A 1 82 ? 7.816 5.331 1.234 1.00 95.62 82 TRP A C 1
ATOM 661 O O . TRP A 1 82 ? 7.998 4.940 0.082 1.00 95.62 82 TRP A O 1
ATOM 671 N N . LYS A 1 83 ? 8.422 6.421 1.722 1.00 96.44 83 LYS A N 1
ATOM 672 C CA . LYS A 1 83 ? 9.357 7.223 0.925 1.00 96.44 83 LYS A CA 1
ATOM 673 C C . LYS A 1 83 ? 10.548 6.378 0.471 1.00 96.44 83 LYS A C 1
ATOM 675 O O . LYS A 1 83 ? 10.835 6.356 -0.723 1.00 96.44 83 LYS A O 1
ATOM 680 N N . ASN A 1 84 ? 11.152 5.629 1.391 1.00 96.62 84 ASN A N 1
ATOM 681 C CA . ASN A 1 84 ? 12.279 4.746 1.094 1.00 96.62 84 ASN A CA 1
ATOM 682 C C . ASN A 1 84 ? 11.902 3.690 0.045 1.00 96.62 84 ASN A C 1
ATOM 684 O O . ASN A 1 84 ? 12.581 3.565 -0.970 1.00 96.62 84 ASN A O 1
ATOM 688 N N . ALA A 1 85 ? 10.770 2.999 0.221 1.00 95.81 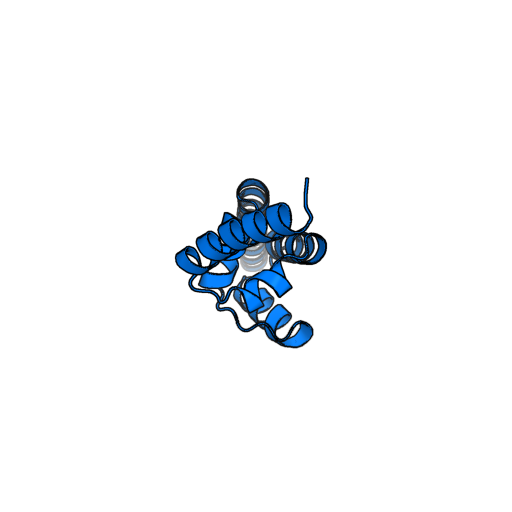85 ALA A N 1
ATOM 689 C CA . ALA A 1 85 ? 10.289 2.016 -0.750 1.00 95.81 85 ALA A CA 1
ATOM 690 C C . ALA A 1 85 ? 10.006 2.636 -2.133 1.00 95.81 85 ALA A C 1
ATOM 692 O O . ALA A 1 85 ? 10.357 2.056 -3.158 1.00 95.81 85 ALA A O 1
ATOM 693 N N . ALA A 1 86 ? 9.402 3.826 -2.183 1.00 95.62 86 ALA A N 1
ATOM 694 C CA . ALA A 1 86 ? 9.087 4.513 -3.435 1.00 95.62 86 ALA A CA 1
ATOM 695 C C . ALA A 1 86 ? 10.336 5.019 -4.179 1.00 95.62 86 ALA A C 1
ATOM 697 O O . ALA A 1 86 ? 10.312 5.144 -5.408 1.00 95.62 86 ALA A O 1
ATOM 698 N N . ASP A 1 87 ? 11.404 5.349 -3.453 1.00 96.75 87 ASP A N 1
ATOM 699 C CA . ASP A 1 87 ? 12.693 5.720 -4.033 1.00 96.75 87 ASP A CA 1
ATOM 700 C C . ASP A 1 87 ? 13.430 4.469 -4.547 1.00 96.75 87 ASP A C 1
ATOM 702 O O . ASP A 1 87 ? 13.874 4.463 -5.698 1.00 96.75 87 ASP A O 1
ATOM 706 N N . SER A 1 88 ? 13.444 3.367 -3.784 1.00 95.81 88 SER A N 1
ATOM 707 C CA . SER A 1 88 ? 13.977 2.070 -4.239 1.00 95.81 88 SER A CA 1
ATOM 708 C C . SER A 1 88 ? 13.258 1.542 -5.484 1.00 95.81 88 SER A C 1
ATOM 710 O O . SER A 1 88 ? 13.909 1.128 -6.442 1.00 95.81 88 SER A O 1
ATOM 712 N N . TYR A 1 89 ? 11.925 1.640 -5.534 1.00 96.06 89 TYR A N 1
ATOM 713 C CA . TYR A 1 89 ? 11.142 1.261 -6.713 1.00 96.06 89 TYR A CA 1
ATOM 714 C C . TYR A 1 89 ? 11.569 2.041 -7.965 1.00 96.06 89 TYR A C 1
ATOM 716 O O . TYR A 1 89 ? 11.709 1.465 -9.047 1.00 96.06 89 TYR A O 1
ATOM 724 N N . ARG A 1 90 ? 11.795 3.357 -7.830 1.00 95.06 90 ARG A N 1
ATOM 725 C CA . ARG A 1 90 ? 12.263 4.203 -8.940 1.00 95.06 90 ARG A CA 1
ATOM 726 C C . ARG A 1 90 ? 13.645 3.775 -9.416 1.00 95.06 90 ARG A C 1
ATOM 728 O O . ARG A 1 90 ? 13.807 3.540 -10.609 1.00 95.06 90 ARG A O 1
ATOM 735 N N . GLN A 1 91 ? 14.585 3.570 -8.495 1.00 94.38 91 GLN A N 1
ATOM 736 C CA . GLN A 1 91 ? 15.926 3.075 -8.824 1.00 94.38 91 GLN A CA 1
ATOM 737 C C . GLN A 1 91 ? 15.873 1.722 -9.545 1.00 94.38 91 GLN A C 1
ATOM 739 O O . GLN A 1 91 ? 16.515 1.549 -10.580 1.00 94.38 91 GLN A O 1
ATOM 744 N N . HIS A 1 92 ? 15.053 0.784 -9.061 1.00 93.25 92 HIS A N 1
ATOM 745 C CA . HIS A 1 92 ? 14.868 -0.516 -9.705 1.00 93.25 92 HIS A CA 1
ATOM 746 C C . HIS A 1 92 ? 14.316 -0.373 -11.134 1.00 93.25 92 HIS A C 1
ATOM 748 O O . HIS A 1 92 ? 14.791 -1.026 -12.068 1.00 93.25 92 HIS A O 1
ATOM 754 N N . ARG A 1 93 ? 13.331 0.512 -11.340 1.00 93.19 93 ARG A N 1
ATOM 755 C CA . ARG A 1 93 ? 12.772 0.796 -12.670 1.00 93.19 93 ARG A CA 1
ATOM 756 C C . ARG A 1 93 ? 13.785 1.426 -13.619 1.00 93.19 93 ARG A C 1
ATOM 758 O O . ARG A 1 93 ? 13.806 1.045 -14.792 1.00 93.19 93 ARG A O 1
ATOM 765 N N . ASP A 1 94 ? 14.592 2.357 -13.131 1.00 92.69 94 ASP A N 1
ATOM 766 C CA . ASP A 1 94 ? 15.613 3.034 -13.927 1.00 92.69 94 ASP A CA 1
ATOM 767 C C . ASP A 1 94 ? 16.727 2.063 -14.328 1.00 92.69 94 ASP A C 1
ATOM 769 O O . ASP A 1 94 ? 17.077 1.996 -15.507 1.00 92.69 94 ASP A O 1
ATOM 773 N N . MET A 1 95 ? 17.186 1.220 -13.399 1.00 92.75 95 MET A N 1
ATOM 774 C CA . MET A 1 95 ? 18.150 0.151 -13.676 1.00 92.75 95 MET A CA 1
ATOM 775 C C . MET A 1 95 ? 17.622 -0.808 -14.751 1.00 92.75 95 MET A C 1
ATOM 777 O O . MET A 1 95 ? 18.274 -1.023 -15.771 1.00 92.75 95 MET A O 1
ATOM 781 N N . LYS A 1 96 ? 16.387 -1.309 -14.603 1.00 90.81 96 LYS A N 1
ATOM 782 C CA . LYS A 1 96 ? 15.750 -2.186 -15.603 1.00 90.81 96 LYS A CA 1
ATOM 783 C C . LYS A 1 96 ? 15.600 -1.517 -16.968 1.00 90.81 96 LYS A C 1
ATOM 785 O O . LYS A 1 96 ? 15.637 -2.188 -18.000 1.00 90.81 96 LYS A O 1
ATOM 790 N N . ARG A 1 97 ? 15.396 -0.198 -17.002 1.00 90.31 97 ARG A N 1
ATOM 791 C CA . ARG A 1 97 ? 15.335 0.569 -18.250 1.00 90.31 97 ARG A CA 1
ATOM 792 C C . ARG A 1 97 ? 16.713 0.669 -18.901 1.00 90.31 97 ARG A C 1
ATOM 794 O O . ARG A 1 97 ? 16.807 0.468 -20.108 1.00 90.31 97 ARG A O 1
ATOM 801 N N . GLN A 1 98 ? 17.756 0.945 -18.123 1.00 90.44 98 GLN A N 1
ATOM 802 C CA . GLN A 1 98 ? 19.136 0.996 -18.608 1.00 90.44 98 GLN A CA 1
ATOM 803 C C . GLN A 1 98 ? 19.597 -0.364 -19.146 1.00 90.44 98 GLN A C 1
ATOM 805 O O . GLN A 1 98 ? 20.101 -0.420 -20.263 1.00 90.44 98 GLN A O 1
ATOM 810 N N . GLU A 1 99 ? 19.333 -1.459 -18.425 1.00 91.12 99 GLU A N 1
ATOM 811 C CA . GLU A 1 99 ? 19.623 -2.831 -18.876 1.00 91.12 99 GLU A CA 1
ATOM 812 C C . GLU A 1 99 ? 19.003 -3.123 -20.251 1.00 91.12 99 GLU A C 1
ATOM 814 O O . GLU A 1 99 ? 19.670 -3.645 -21.145 1.00 91.12 99 GLU A O 1
ATOM 819 N N . LYS A 1 100 ? 17.736 -2.734 -20.454 1.00 90.62 100 LYS A N 1
ATOM 820 C CA . LYS A 1 100 ? 17.046 -2.906 -21.742 1.00 90.62 100 LYS A CA 1
ATOM 821 C C . LYS A 1 100 ? 17.683 -2.096 -22.869 1.00 90.62 100 LYS A C 1
ATOM 823 O O . LYS A 1 100 ? 17.774 -2.601 -23.982 1.00 90.62 100 LYS A O 1
ATOM 828 N N . ILE A 1 101 ? 18.112 -0.863 -22.597 1.00 89.88 101 ILE A N 1
ATOM 829 C CA . ILE A 1 101 ? 18.772 -0.006 -23.594 1.00 89.88 101 ILE A CA 1
ATOM 830 C C . ILE A 1 101 ? 20.133 -0.594 -23.980 1.00 89.88 101 ILE A C 1
ATOM 832 O O . ILE A 1 101 ? 20.415 -0.740 -25.164 1.00 89.88 101 ILE A O 1
ATOM 836 N N . ILE A 1 102 ? 20.945 -0.991 -22.996 1.00 87.62 102 ILE A N 1
ATOM 837 C CA . ILE A 1 102 ? 22.262 -1.602 -23.231 1.00 87.62 102 ILE A CA 1
ATOM 838 C C . ILE A 1 102 ? 22.111 -2.896 -24.040 1.00 87.62 102 ILE A C 1
ATOM 840 O O . ILE A 1 102 ? 22.805 -3.087 -25.036 1.00 87.62 102 ILE A O 1
ATOM 844 N N . SER A 1 103 ? 21.147 -3.749 -23.679 1.00 87.50 103 SER A N 1
ATOM 845 C CA . SER A 1 103 ? 20.856 -4.979 -24.423 1.00 87.50 103 SER A CA 1
ATOM 846 C C . SER A 1 103 ? 20.366 -4.732 -25.855 1.00 87.50 103 SER A C 1
ATOM 848 O O . SER A 1 103 ? 20.503 -5.630 -26.684 1.00 87.50 103 SER A O 1
ATOM 850 N N . ALA A 1 104 ? 19.760 -3.578 -26.143 1.00 82.75 104 ALA A N 1
ATOM 851 C CA . ALA A 1 104 ? 19.282 -3.227 -27.479 1.00 82.75 104 ALA A CA 1
ATOM 852 C C . ALA A 1 104 ? 20.375 -2.599 -28.360 1.00 82.75 104 ALA A C 1
ATOM 854 O O . ALA A 1 104 ? 20.286 -2.713 -29.573 1.00 82.75 104 ALA A O 1
ATOM 855 N 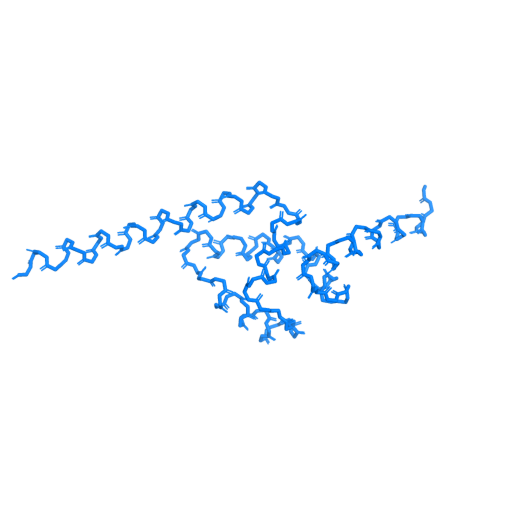N . LEU A 1 105 ? 21.384 -1.955 -27.760 1.00 80.94 105 LEU A N 1
ATOM 856 C CA . LEU A 1 105 ? 22.536 -1.362 -28.456 1.00 80.94 105 LEU A CA 1
ATOM 857 C C . LEU A 1 105 ? 23.676 -2.364 -28.709 1.00 80.94 105 LEU A C 1
ATOM 859 O O . LEU A 1 105 ? 24.510 -2.131 -29.574 1.00 80.94 105 LEU A O 1
ATOM 863 N N . GLY A 1 106 ? 23.740 -3.449 -27.930 1.00 67.12 106 GLY A N 1
ATOM 864 C CA . GLY A 1 106 ? 24.697 -4.549 -28.112 1.00 67.12 106 GLY A CA 1
ATOM 865 C C . GLY A 1 106 ? 24.253 -5.633 -29.106 1.00 67.12 106 GLY A C 1
ATOM 866 O O . GLY A 1 106 ? 24.882 -6.688 -29.159 1.00 67.12 106 GLY A O 1
ATOM 867 N N . LYS A 1 107 ? 23.158 -5.401 -29.838 1.00 52.75 107 LYS A N 1
ATOM 868 C CA . LYS A 1 107 ? 22.705 -6.179 -30.999 1.00 52.75 107 LYS A CA 1
ATOM 869 C C . LYS A 1 107 ? 22.850 -5.327 -32.251 1.00 52.75 107 LYS A C 1
ATOM 871 O O . LYS A 1 107 ? 23.085 -5.933 -33.315 1.00 52.75 107 LYS A O 1
#

Secondary structure (DSSP, 8-state):
--HHHHHHHHHHHHHHHHHHHT--HHHHHHTT-HHHHHHHHHHHHTT--HHHHHHHHHHHH-----HHHHHHHHHHH-HHHHHHHHHHHHHHHHHHHHHHHHHHH--

Foldseek 3Di:
DDPVVVVVVVVVLLVVLCVQLVADSVLVVLVVDPVLLLVLLVCLLQQDQLQVVQVVCCVPVVRHDDSSSNLSSSCSVPVVSSVNSNVSNVVNVVVVVVVVVVVVVVD

pLDDT: mean 90.45, std 7.31, range [52.75, 97.19]

Sequence (107 aa):
MEPFDQNFKEYLILKNISRSAKVSISTLRRLKDRQLRAHLLALHGSGSPLSELSEYIAAFYDVDVTPPQLRKVLQRTDQEAWKNAADSYRQHRDMKRQEKIISALGK